Protein AF-A0A8T4X0L9-F1 (afdb_monomer)

Mean predicted aligned error: 8.37 Å

Nearest PDB structures (foldseek):
  6ue5-assembly1_A  TM=4.203E-01  e=3.176E-01  Homo sapiens
  5wd6-assembly1_A  TM=4.683E-01  e=8.608E-01  Bos taurus
  6ud7-assembly1_A  TM=3.599E-01  e=5.384E-01  Homo sapiens
  8g8v-assembly1_A  TM=2.661E-01  e=2.623E+00  Burkholderia pseudomallei
  6shc-assembly1_A-2  TM=2.878E-01  e=1.547E+00  Homo sapiens

Solvent-accessible surface area (backbone atoms only — not comparable to full-atom values): 8725 Å² total; per-residue (Å²): 89,81,44,84,88,50,53,50,68,57,51,48,53,54,50,54,52,48,48,60,67,75,42,66,50,97,73,14,45,81,77,42,81,36,76,91,76,24,35,41,27,27,40,39,65,44,77,40,68,39,74,44,68,76,45,102,90,48,70,68,41,81,48,77,47,48,35,37,29,37,37,39,36,45,44,45,82,31,31,42,45,80,47,78,45,76,37,25,46,66,93,46,102,52,92,43,61,58,89,80,53,93,64,53,97,66,82,58,87,99,55,60,66,74,55,49,42,48,54,43,52,48,49,49,53,45,45,52,55,48,55,52,48,54,52,50,54,52,48,50,66,67,66,68,73,84,85,85,128

Secondary structure (DSSP, 8-state):
-B-TTS-HHHHHHHHHHHHHHH--STT-EEEEEETTTTEEEEEEEEEEEEEEESSTTS-EEEEEEEEEEEEEEEEETTEEEEEEEEEEETTSSS--BGGG-SS-S---TTS-HHHHHHHHHHHHHHHHHHHHHHHHHHHHHHH------

Sequence (149 aa):
MKVDSISKNEIFDKTLIWCSKSFTDSKSAINVKERDGGIIGGKAYYQSLYKVPKKKDSTMGVIFNNYYFDWLIEIKEGKLRFSATNILLKELNSDYIVSTKAKAPFEVWLQPKSKTELDWKLSKEYFIKNLDRLMASLNDDLVLKKTDW

Structure (mmCIF, N/CA/C/O backbone):
data_AF-A0A8T4X0L9-F1
#
_entry.id   AF-A0A8T4X0L9-F1
#
loop_
_atom_site.group_PDB
_atom_site.id
_atom_site.t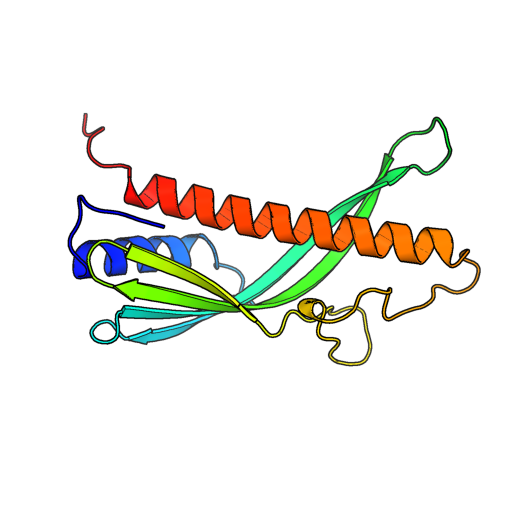ype_symbol
_atom_site.label_atom_id
_atom_site.label_alt_id
_atom_site.label_comp_id
_atom_site.label_asym_id
_atom_site.label_entity_id
_atom_site.label_seq_id
_atom_site.pdbx_PDB_ins_code
_atom_site.Cartn_x
_atom_site.Cartn_y
_atom_site.Cartn_z
_atom_site.occupancy
_atom_site.B_iso_or_equiv
_atom_site.auth_seq_id
_atom_site.auth_comp_id
_atom_site.auth_asym_id
_atom_site.auth_atom_id
_atom_site.pdbx_PDB_model_num
ATOM 1 N N . MET A 1 1 ? -3.111 -8.558 12.283 1.00 81.38 1 MET A N 1
ATOM 2 C CA . MET A 1 1 ? -2.406 -8.052 13.475 1.00 81.38 1 MET A CA 1
ATOM 3 C C . MET A 1 1 ? -3.320 -8.182 14.682 1.00 81.38 1 MET A C 1
ATOM 5 O O . MET A 1 1 ? -4.496 -7.859 14.545 1.00 81.38 1 MET A O 1
ATOM 9 N N . LYS A 1 2 ? -2.824 -8.716 15.804 1.00 80.38 2 LYS A N 1
ATOM 10 C CA . LYS A 1 2 ? -3.559 -8.753 17.079 1.00 80.38 2 LYS A CA 1
ATOM 11 C C . LYS A 1 2 ? -3.173 -7.537 17.915 1.00 80.38 2 LYS A C 1
ATOM 13 O O . LYS A 1 2 ? -2.008 -7.159 17.908 1.00 80.38 2 LYS A O 1
ATOM 18 N N . VAL A 1 3 ? -4.146 -6.943 18.589 1.00 78.25 3 VAL A N 1
ATOM 19 C CA . VAL A 1 3 ? -4.014 -5.726 19.394 1.00 78.25 3 VAL A CA 1
ATOM 20 C C . VAL A 1 3 ? -4.892 -5.891 20.640 1.00 78.25 3 VAL A C 1
ATOM 22 O O . VAL A 1 3 ? -5.885 -5.199 20.833 1.00 78.25 3 VAL A O 1
ATOM 25 N N . ASP A 1 4 ? -4.558 -6.893 21.454 1.00 67.75 4 ASP A N 1
ATOM 26 C CA . ASP A 1 4 ? -5.436 -7.453 22.496 1.00 67.75 4 ASP A CA 1
ATOM 27 C C . ASP A 1 4 ? -5.652 -6.522 23.717 1.00 67.75 4 ASP A C 1
ATOM 29 O O . ASP A 1 4 ? -6.376 -6.873 24.645 1.00 67.75 4 ASP A O 1
ATOM 33 N N . SER A 1 5 ? -5.040 -5.332 23.740 1.00 76.50 5 SER A N 1
ATOM 34 C CA . SER A 1 5 ? -5.023 -4.409 24.889 1.00 76.50 5 SER A CA 1
ATOM 35 C C . SER A 1 5 ? -5.884 -3.148 24.729 1.00 76.50 5 SER A C 1
ATOM 37 O O . SER A 1 5 ? -5.910 -2.306 25.635 1.00 76.50 5 SER A O 1
ATOM 39 N N . ILE A 1 6 ? -6.569 -2.980 23.593 1.00 85.19 6 ILE A N 1
ATOM 40 C CA . ILE A 1 6 ? -7.361 -1.783 23.284 1.00 85.19 6 ILE A CA 1
ATOM 41 C C . ILE A 1 6 ? -8.710 -2.134 22.655 1.00 85.19 6 ILE A C 1
ATOM 43 O O . ILE A 1 6 ? -8.833 -3.103 21.910 1.00 85.19 6 ILE A O 1
ATOM 47 N N . SER A 1 7 ? -9.732 -1.331 22.968 1.00 88.62 7 SER A N 1
ATOM 48 C CA . SER A 1 7 ? -11.086 -1.535 22.435 1.00 88.62 7 SER A CA 1
ATOM 49 C C . SER A 1 7 ? -11.137 -1.294 20.926 1.00 88.62 7 SER A C 1
ATOM 51 O O . SER A 1 7 ? -10.364 -0.493 20.394 1.00 88.62 7 SER A O 1
ATOM 53 N N . LYS A 1 8 ? -12.103 -1.911 20.232 1.00 88.81 8 LYS A N 1
ATOM 54 C CA . LYS A 1 8 ? -12.351 -1.670 18.797 1.00 88.81 8 LYS A CA 1
ATOM 55 C C . LYS A 1 8 ? -12.403 -0.178 18.432 1.00 88.81 8 LYS A C 1
ATOM 57 O O . LYS A 1 8 ? -11.806 0.226 17.436 1.00 88.81 8 LYS A O 1
ATOM 62 N N . ASN A 1 9 ? -13.089 0.636 19.236 1.00 90.12 9 ASN A N 1
ATOM 63 C CA . ASN A 1 9 ? -13.224 2.075 18.987 1.00 90.12 9 ASN A CA 1
ATOM 64 C C . ASN A 1 9 ? -11.890 2.811 19.153 1.00 90.12 9 ASN A C 1
ATOM 66 O O . ASN A 1 9 ? -11.557 3.664 18.335 1.00 90.12 9 ASN A O 1
ATOM 7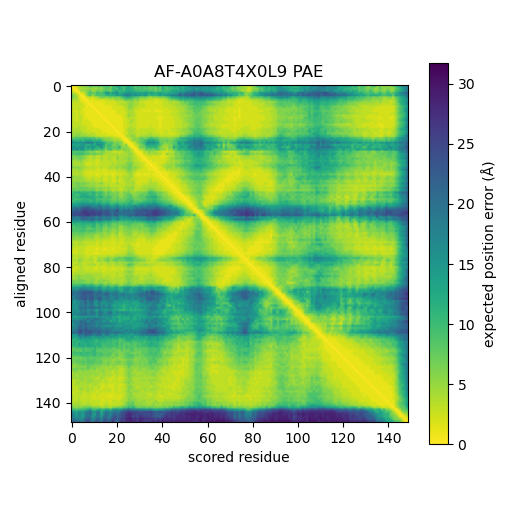0 N N . GLU A 1 10 ? -11.091 2.433 20.154 1.00 90.38 10 GLU A N 1
ATOM 71 C CA . GLU A 1 10 ? -9.753 3.003 20.344 1.00 90.38 10 GLU A CA 1
ATOM 72 C C . GLU A 1 10 ? -8.822 2.637 19.172 1.00 90.38 10 GLU A C 1
ATOM 74 O O . GLU A 1 10 ? -8.099 3.501 18.671 1.00 90.38 10 GLU A O 1
ATOM 79 N N . ILE A 1 11 ? -8.875 1.388 18.680 1.00 90.50 11 ILE A N 1
ATOM 80 C CA . ILE A 1 11 ? -8.134 0.965 17.477 1.00 90.50 11 ILE A CA 1
ATOM 81 C C . ILE A 1 11 ? -8.561 1.812 16.281 1.00 90.50 11 ILE A C 1
ATOM 83 O O . ILE A 1 11 ? -7.706 2.292 15.539 1.00 90.50 11 ILE A O 1
ATOM 87 N N . PHE A 1 12 ? -9.868 1.997 16.090 1.00 93.38 12 PHE A N 1
ATOM 88 C CA . PHE A 1 12 ? -10.408 2.766 14.973 1.00 93.38 12 PHE A CA 1
ATOM 89 C C . PHE A 1 12 ? -9.885 4.200 14.967 1.00 93.38 12 PHE A C 1
ATOM 91 O O . PHE A 1 12 ? -9.366 4.656 13.949 1.00 93.38 12 PHE A O 1
ATOM 98 N N . ASP A 1 13 ? -9.950 4.887 16.103 1.00 91.62 13 ASP A N 1
ATOM 99 C CA . ASP A 1 13 ? -9.555 6.292 16.196 1.00 91.62 13 ASP A CA 1
ATOM 100 C C . ASP A 1 13 ? -8.052 6.476 15.982 1.00 91.62 13 ASP A C 1
ATOM 102 O O . ASP A 1 13 ? -7.637 7.324 15.187 1.00 91.62 13 ASP A O 1
ATOM 106 N N . LYS A 1 14 ? -7.228 5.624 16.602 1.00 91.69 14 LYS A N 1
ATOM 107 C CA . LYS A 1 14 ? -5.773 5.626 16.391 1.00 91.69 14 LYS A CA 1
ATOM 108 C C . LYS A 1 14 ? -5.408 5.325 14.940 1.00 91.69 14 LYS A C 1
ATOM 110 O O . LYS A 1 14 ? -4.593 6.030 14.349 1.00 91.69 14 LYS A O 1
ATOM 115 N N . THR A 1 15 ? -6.062 4.332 14.340 1.00 92.00 15 THR A N 1
ATOM 116 C CA . THR A 1 15 ? -5.849 3.962 12.935 1.00 92.00 15 THR A CA 1
ATOM 117 C C . THR A 1 15 ? -6.243 5.101 11.999 1.00 92.00 15 THR A C 1
ATOM 119 O O . THR A 1 15 ? -5.533 5.380 11.038 1.00 92.00 15 THR A O 1
ATOM 122 N N . LEU A 1 16 ? -7.353 5.791 12.269 1.00 91.81 16 LEU A N 1
ATOM 123 C CA . LEU A 1 16 ? -7.815 6.913 11.456 1.00 91.81 16 LEU A CA 1
ATOM 124 C C . LEU A 1 16 ? -6.848 8.102 11.512 1.00 91.81 16 LEU A C 1
ATOM 126 O O . LEU A 1 16 ? -6.569 8.727 10.482 1.00 91.81 16 LEU A O 1
ATOM 130 N N . ILE A 1 17 ? -6.319 8.399 12.701 1.00 90.81 17 ILE A N 1
ATOM 131 C CA . ILE A 1 17 ? -5.284 9.419 12.889 1.00 90.81 17 ILE A CA 1
ATOM 132 C C . ILE A 1 17 ? -4.027 9.027 12.112 1.00 90.81 17 ILE A C 1
ATOM 134 O O . ILE A 1 17 ? -3.517 9.840 11.342 1.00 90.81 17 ILE A O 1
ATOM 138 N N . TRP A 1 18 ? -3.564 7.783 12.261 1.00 92.12 18 TRP A N 1
ATOM 139 C CA . TRP A 1 18 ? -2.416 7.261 11.520 1.00 92.12 18 TRP A CA 1
ATOM 140 C C . TRP A 1 18 ? -2.625 7.379 10.005 1.00 92.12 18 TRP A C 1
ATOM 142 O O . TRP A 1 18 ? -1.796 7.971 9.324 1.00 92.12 18 TRP A O 1
ATOM 152 N N . CYS A 1 19 ? -3.780 6.956 9.478 1.00 90.69 19 CYS A N 1
ATOM 153 C CA . CYS A 1 19 ? -4.092 7.068 8.050 1.00 90.69 19 CYS A CA 1
ATOM 154 C C . CYS A 1 19 ? -3.997 8.517 7.559 1.00 90.69 19 CYS A C 1
ATOM 156 O O . CYS A 1 19 ? -3.460 8.774 6.487 1.00 90.69 19 CYS A O 1
ATOM 158 N N . SER A 1 20 ? -4.491 9.468 8.355 1.00 87.62 20 SER A N 1
ATOM 159 C CA . SER A 1 20 ? -4.462 10.891 8.000 1.00 87.62 20 SER A CA 1
ATOM 160 C C . SER A 1 20 ? -3.035 11.455 7.965 1.00 87.62 20 SER A C 1
ATOM 162 O O . SER A 1 20 ? -2.774 12.406 7.235 1.00 87.62 20 SER A O 1
ATOM 164 N N . LYS A 1 21 ? -2.104 10.864 8.728 1.00 88.19 21 LYS A N 1
ATOM 165 C CA . LYS A 1 21 ? -0.675 11.217 8.730 1.00 88.19 21 LYS A CA 1
ATOM 166 C C . LYS A 1 21 ? 0.112 10.505 7.628 1.00 88.19 21 LYS A C 1
ATOM 168 O O . LYS A 1 21 ? 1.041 11.083 7.075 1.00 88.19 21 LYS A O 1
ATOM 173 N N . SER A 1 22 ? -0.227 9.253 7.334 1.00 86.38 22 SER A N 1
ATOM 174 C CA . SER A 1 22 ? 0.500 8.414 6.375 1.00 86.38 22 SER A CA 1
ATOM 175 C C . SER A 1 22 ? 0.097 8.672 4.925 1.00 86.38 22 SER A C 1
ATOM 177 O O . SER A 1 22 ? 0.914 8.487 4.027 1.00 86.38 22 SER A O 1
ATOM 179 N N . PHE A 1 23 ? -1.142 9.106 4.684 1.00 85.06 23 PHE A N 1
ATOM 180 C CA . PHE A 1 23 ? -1.697 9.339 3.350 1.00 85.06 23 PHE A CA 1
ATOM 181 C C . PHE A 1 23 ? -2.050 10.821 3.165 1.00 85.06 23 PHE A C 1
ATOM 183 O O . PHE A 1 23 ? -3.219 11.189 3.107 1.00 85.06 23 PHE A O 1
ATOM 190 N N . THR A 1 24 ? -1.026 11.677 3.118 1.00 77.50 24 THR A N 1
ATOM 191 C CA . THR A 1 24 ? -1.161 13.148 3.059 1.00 77.50 24 THR A CA 1
ATOM 192 C C . THR A 1 24 ? -1.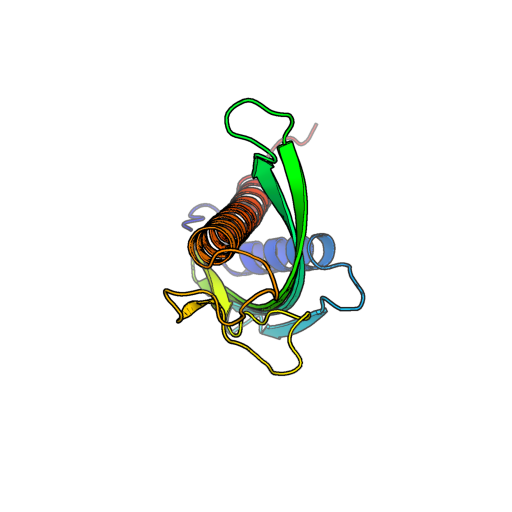164 13.727 1.646 1.00 77.50 24 THR A C 1
ATOM 194 O O . THR A 1 24 ? -1.588 14.866 1.450 1.00 77.50 24 THR A O 1
ATOM 197 N N . ASP A 1 25 ? -0.680 12.973 0.659 1.00 74.75 25 ASP A N 1
ATOM 198 C CA . ASP A 1 25 ? -0.610 13.436 -0.726 1.00 74.75 25 ASP A CA 1
ATOM 199 C C . ASP A 1 25 ? -2.004 13.716 -1.293 1.00 74.75 25 ASP A C 1
ATOM 201 O O . ASP A 1 25 ? -2.928 12.942 -1.087 1.00 74.75 25 ASP A O 1
ATOM 205 N N . SER A 1 26 ? -2.150 14.736 -2.144 1.00 61.34 26 SER A N 1
ATOM 206 C CA . SER A 1 26 ? -3.422 15.038 -2.835 1.00 61.34 26 SER A CA 1
ATOM 207 C C . SER A 1 26 ? -3.970 13.885 -3.695 1.00 61.34 26 SER A C 1
ATOM 209 O O . SER A 1 26 ? -5.130 13.898 -4.099 1.00 61.34 26 SER A O 1
ATOM 211 N N . LYS A 1 27 ? -3.127 12.887 -3.984 1.00 68.06 27 LYS A N 1
ATOM 212 C CA . LYS A 1 27 ? -3.446 11.651 -4.716 1.00 68.06 27 LYS A CA 1
ATOM 213 C C . LYS A 1 27 ? -3.818 10.480 -3.803 1.00 68.06 27 LYS A C 1
ATOM 215 O O . LYS A 1 27 ? -4.307 9.465 -4.297 1.00 68.06 27 LYS A O 1
ATOM 220 N N . SER A 1 28 ? -3.556 10.610 -2.508 1.00 74.88 28 SER A N 1
ATOM 221 C CA . SER A 1 28 ? -3.807 9.611 -1.481 1.00 74.88 28 SER A CA 1
ATOM 222 C C . SER A 1 28 ? -4.900 10.152 -0.569 1.00 74.88 28 SER A C 1
ATOM 224 O O . SER A 1 28 ? -4.693 11.106 0.167 1.00 74.88 28 SER A O 1
ATOM 226 N N . ALA A 1 29 ? -6.094 9.578 -0.641 1.00 75.44 29 ALA A N 1
ATOM 227 C CA . ALA A 1 29 ? -7.235 10.071 0.117 1.00 75.44 29 ALA A CA 1
ATOM 228 C C . ALA A 1 29 ? -7.914 8.922 0.852 1.00 75.44 29 ALA A C 1
ATOM 230 O O . ALA A 1 29 ? -8.008 7.803 0.339 1.00 75.44 29 ALA A O 1
ATOM 231 N N . ILE A 1 30 ? -8.387 9.214 2.064 1.00 85.69 30 ILE A N 1
ATOM 232 C CA . ILE A 1 30 ? -9.298 8.324 2.778 1.00 85.69 30 ILE A CA 1
ATOM 233 C C . ILE A 1 30 ? -10.686 8.538 2.178 1.00 85.69 30 ILE A C 1
ATOM 235 O O . ILE A 1 30 ? -11.270 9.610 2.337 1.00 85.69 30 ILE A O 1
ATOM 239 N N . ASN A 1 31 ? -11.209 7.516 1.511 1.00 85.81 31 ASN A N 1
ATOM 240 C CA . ASN A 1 31 ? -12.479 7.585 0.789 1.00 85.81 31 ASN A CA 1
ATOM 241 C C . ASN A 1 31 ? -13.620 6.914 1.559 1.00 85.81 31 ASN A C 1
ATOM 243 O O . ASN A 1 31 ? -14.779 7.254 1.352 1.00 85.81 31 ASN A O 1
ATOM 247 N N . VAL A 1 32 ? -13.300 5.960 2.437 1.00 87.81 32 VAL A N 1
ATOM 248 C CA . VAL A 1 32 ? -14.274 5.182 3.206 1.00 87.81 32 VAL A CA 1
ATOM 249 C C . VAL A 1 32 ? -13.917 5.263 4.684 1.00 87.81 32 VAL A C 1
ATOM 251 O O . VAL A 1 32 ? -12.778 5.001 5.070 1.00 87.81 32 VAL A O 1
ATOM 254 N N . LYS A 1 33 ? -14.898 5.633 5.510 1.00 91.50 33 LYS A N 1
ATOM 255 C CA . LYS A 1 33 ? -14.802 5.655 6.973 1.00 91.50 33 LYS A CA 1
ATOM 256 C C . LYS A 1 33 ? -16.130 5.164 7.543 1.00 91.50 33 LYS A C 1
ATOM 258 O O . LYS A 1 33 ? -17.116 5.891 7.501 1.00 91.50 33 LYS A O 1
ATOM 263 N N . GLU A 1 34 ? -16.153 3.949 8.073 1.00 92.69 34 GLU A N 1
ATOM 264 C CA . GLU A 1 34 ? -17.340 3.345 8.677 1.00 92.69 34 GLU A CA 1
ATOM 265 C C . GLU A 1 34 ? -16.978 2.807 10.063 1.00 92.69 34 GLU A C 1
ATOM 267 O O . GLU A 1 34 ? -16.379 1.738 10.205 1.00 92.69 34 GLU A O 1
ATOM 272 N N . ARG A 1 35 ? -17.308 3.575 11.106 1.00 90.38 35 ARG A N 1
ATOM 273 C CA . ARG A 1 35 ? -16.904 3.259 12.484 1.00 90.38 35 ARG A CA 1
ATOM 274 C C . ARG A 1 35 ? -17.571 1.984 13.005 1.00 90.38 35 ARG A C 1
ATOM 276 O O . ARG A 1 35 ? -16.884 1.128 13.562 1.00 90.38 35 ARG A O 1
ATOM 283 N N . ASP A 1 36 ? -18.867 1.813 12.756 1.00 88.62 36 ASP A N 1
ATOM 284 C CA . ASP A 1 36 ? -19.623 0.646 13.229 1.00 88.62 36 ASP A CA 1
ATOM 285 C C . ASP A 1 36 ? -19.165 -0.643 12.536 1.00 88.62 36 ASP A C 1
ATOM 287 O O . ASP A 1 36 ? -18.916 -1.654 13.200 1.00 88.62 36 ASP A O 1
ATOM 291 N N . GLY A 1 37 ? -18.924 -0.590 11.223 1.00 88.75 37 GLY A N 1
ATOM 292 C CA . GLY A 1 37 ? -18.307 -1.676 10.456 1.00 88.75 37 GLY A CA 1
ATOM 293 C C . GLY A 1 37 ? -16.831 -1.918 10.800 1.00 88.75 37 GLY A C 1
ATOM 294 O O . GLY A 1 37 ? -16.321 -3.020 10.599 1.00 88.75 37 GLY A O 1
ATOM 295 N N . GLY A 1 38 ? -16.147 -0.929 11.386 1.00 92.25 38 GLY A N 1
ATOM 296 C CA . GLY A 1 38 ? -14.711 -0.978 11.662 1.00 92.25 38 GLY A CA 1
ATOM 297 C C . GLY A 1 38 ? -13.872 -0.889 10.388 1.00 92.25 38 GLY A C 1
ATOM 298 O O . GLY A 1 38 ? -12.855 -1.566 10.281 1.00 92.25 38 GLY A O 1
ATOM 299 N N . ILE A 1 39 ? -14.311 -0.106 9.404 1.00 94.62 39 ILE A N 1
ATOM 300 C CA . ILE A 1 39 ? -13.697 -0.044 8.077 1.00 94.62 39 ILE A CA 1
ATOM 301 C C . ILE A 1 39 ? -13.112 1.344 7.827 1.00 94.62 39 ILE A C 1
ATOM 303 O O . ILE A 1 39 ? -13.788 2.364 7.978 1.00 94.62 39 ILE A O 1
ATOM 307 N N . ILE A 1 40 ? -11.852 1.380 7.399 1.00 94.25 40 ILE A N 1
ATOM 308 C CA . ILE A 1 40 ? -11.183 2.582 6.898 1.00 94.25 40 ILE A CA 1
ATOM 309 C C . ILE A 1 40 ? -10.538 2.211 5.570 1.00 94.25 40 ILE A C 1
ATOM 311 O O . ILE A 1 40 ? -9.793 1.241 5.499 1.00 94.25 40 ILE A O 1
ATOM 315 N N . GLY A 1 41 ? -10.818 2.955 4.510 1.00 93.19 41 GLY A N 1
ATOM 316 C CA . GLY A 1 41 ? -10.295 2.638 3.187 1.00 93.19 41 GLY A CA 1
ATOM 317 C C . GLY A 1 41 ? -10.033 3.875 2.354 1.00 93.19 41 GLY A C 1
ATOM 318 O O . GLY A 1 41 ? -10.577 4.953 2.606 1.00 93.19 41 GLY A O 1
ATOM 319 N N . GLY A 1 42 ? -9.200 3.720 1.338 1.00 91.69 42 GLY A N 1
ATOM 320 C CA . GLY A 1 42 ? -8.768 4.839 0.525 1.00 91.69 42 GLY A CA 1
ATOM 321 C C . GLY A 1 42 ? -7.941 4.430 -0.675 1.00 91.69 42 GLY A C 1
ATOM 322 O O . GLY A 1 42 ? -7.798 3.251 -0.995 1.00 91.69 42 GLY A O 1
ATOM 323 N N . LYS A 1 43 ? -7.393 5.446 -1.333 1.00 90.62 43 LYS A N 1
ATOM 324 C CA . LYS A 1 43 ? -6.418 5.293 -2.411 1.00 90.62 43 LYS A CA 1
ATOM 325 C C . LYS A 1 43 ? -5.056 5.751 -1.926 1.00 90.62 43 LYS A C 1
ATOM 327 O O . LYS A 1 43 ? -4.968 6.624 -1.062 1.00 90.62 43 LYS A O 1
ATOM 332 N N . ALA A 1 44 ? -4.003 5.168 -2.473 1.00 88.94 44 ALA A N 1
ATOM 333 C CA . ALA A 1 44 ? -2.638 5.561 -2.182 1.00 88.94 44 ALA A CA 1
ATOM 334 C C . ALA A 1 44 ? -1.808 5.640 -3.458 1.00 88.94 44 ALA A C 1
ATOM 336 O O . ALA A 1 44 ? -1.934 4.818 -4.368 1.00 88.94 44 ALA A O 1
ATOM 337 N N . TYR A 1 45 ? -0.931 6.635 -3.478 1.00 88.12 45 TYR A N 1
ATOM 338 C CA . TYR A 1 45 ? 0.157 6.763 -4.427 1.00 88.12 45 TYR A CA 1
ATOM 339 C C . TYR A 1 45 ? 1.473 6.398 -3.744 1.00 88.12 45 TYR A C 1
ATOM 341 O O . TYR A 1 45 ? 1.753 6.859 -2.640 1.00 88.12 45 TYR A O 1
ATOM 349 N N . TYR A 1 46 ? 2.298 5.588 -4.403 1.00 86.25 46 TYR A N 1
ATOM 350 C CA . TYR A 1 46 ? 3.625 5.254 -3.901 1.00 86.25 46 TYR A CA 1
ATOM 351 C C . TYR A 1 46 ? 4.658 5.244 -5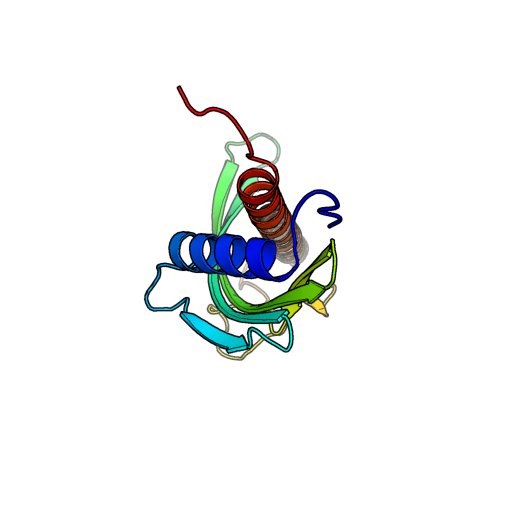.020 1.00 86.25 46 TYR A C 1
ATOM 353 O O . TYR A 1 46 ? 4.572 4.460 -5.965 1.00 86.25 46 TYR A O 1
ATOM 361 N N . GLN A 1 47 ? 5.676 6.090 -4.881 1.00 85.81 47 GLN A N 1
ATOM 362 C CA . GLN A 1 47 ? 6.861 6.035 -5.720 1.00 85.81 47 GLN A CA 1
ATOM 363 C C . GLN A 1 47 ? 7.870 5.064 -5.099 1.00 85.81 47 GLN A C 1
ATOM 365 O O . GLN A 1 47 ? 8.553 5.374 -4.124 1.00 85.81 47 GLN A O 1
ATOM 370 N N . SER A 1 48 ? 7.958 3.866 -5.667 1.00 82.88 48 SER A N 1
ATOM 371 C CA . SER A 1 48 ? 8.931 2.863 -5.260 1.00 82.88 48 SER A CA 1
ATOM 372 C C . SER A 1 48 ? 10.289 3.174 -5.851 1.00 82.88 48 SER A C 1
ATOM 374 O O . SER A 1 48 ? 10.420 3.307 -7.065 1.00 82.88 48 SER A O 1
ATOM 376 N N . LEU A 1 49 ? 11.302 3.232 -4.992 1.00 84.69 49 LEU A N 1
ATOM 377 C CA . LEU A 1 49 ? 12.700 3.265 -5.394 1.00 84.69 49 LEU A CA 1
ATOM 378 C C . LEU A 1 49 ? 13.311 1.878 -5.205 1.00 84.69 49 LEU A C 1
ATOM 380 O O . LEU A 1 49 ? 13.195 1.287 -4.132 1.00 84.69 49 LEU A O 1
ATOM 384 N N . TYR A 1 50 ? 13.993 1.370 -6.222 1.00 80.81 50 TYR A N 1
ATOM 385 C CA . TYR A 1 50 ? 14.769 0.138 -6.127 1.00 80.81 50 TYR A CA 1
ATOM 386 C C . TYR A 1 50 ? 16.133 0.330 -6.777 1.00 80.81 50 TYR A C 1
ATOM 388 O O . TYR A 1 50 ? 16.360 1.244 -7.574 1.00 80.81 50 TYR A O 1
ATOM 396 N N . LYS A 1 51 ? 17.084 -0.508 -6.365 1.00 83.69 51 LYS A N 1
ATOM 397 C CA . LYS A 1 51 ? 18.469 -0.418 -6.813 1.00 83.69 51 LYS A CA 1
ATOM 398 C C . LYS A 1 51 ? 18.792 -1.564 -7.758 1.00 83.69 51 LYS A C 1
ATOM 400 O O . LYS A 1 51 ? 18.518 -2.715 -7.433 1.00 83.69 51 LYS A O 1
ATOM 405 N N . VAL A 1 52 ? 19.428 -1.244 -8.878 1.00 82.44 52 VAL A N 1
ATOM 406 C CA . VAL A 1 52 ? 19.888 -2.217 -9.874 1.00 82.44 52 VAL A CA 1
ATOM 407 C C . VAL A 1 52 ? 21.386 -2.072 -10.137 1.00 82.44 52 VAL A C 1
ATOM 409 O O . VAL A 1 52 ? 21.882 -0.949 -10.271 1.00 82.44 52 VAL A O 1
ATOM 412 N N . PRO A 1 53 ? 22.132 -3.183 -10.237 1.00 77.56 53 PRO A N 1
ATOM 413 C CA . PRO A 1 53 ? 23.546 -3.134 -10.585 1.00 77.56 53 PRO A CA 1
ATOM 414 C C . PRO A 1 53 ? 23.713 -2.684 -12.043 1.00 77.56 53 PRO A C 1
ATOM 416 O O . PRO A 1 53 ? 23.108 -3.253 -12.954 1.00 77.56 53 PRO A O 1
ATOM 419 N N . LYS A 1 54 ? 24.537 -1.655 -12.292 1.00 72.00 54 LYS A N 1
ATOM 420 C CA . LYS A 1 54 ? 24.811 -1.181 -13.665 1.00 72.00 54 LYS A CA 1
ATOM 421 C C . LYS A 1 54 ? 25.760 -2.117 -14.433 1.00 72.00 54 LYS A C 1
ATOM 423 O O . LYS A 1 54 ? 25.677 -2.184 -15.657 1.00 72.00 54 LYS A O 1
ATOM 428 N N . LYS A 1 55 ? 26.636 -2.841 -13.728 1.00 73.06 55 LYS A N 1
ATOM 429 C CA . LYS A 1 55 ? 27.538 -3.912 -14.189 1.00 73.06 55 LYS A CA 1
ATOM 430 C C . LYS A 1 55 ? 27.751 -4.913 -13.042 1.00 73.06 55 LYS A C 1
ATOM 432 O O . LYS A 1 55 ? 27.409 -4.609 -11.902 1.00 73.06 55 LYS A O 1
ATOM 437 N N . LYS A 1 56 ? 28.346 -6.074 -13.349 1.00 62.47 56 LYS A N 1
ATOM 438 C CA . LYS A 1 56 ? 28.574 -7.194 -12.411 1.00 62.47 56 LYS A CA 1
ATOM 439 C C . LYS A 1 56 ? 29.254 -6.771 -11.092 1.00 62.47 56 LYS A C 1
ATOM 441 O O . LYS A 1 56 ? 28.866 -7.292 -10.057 1.00 62.47 56 LYS A O 1
ATOM 446 N N . ASP A 1 57 ? 30.130 -5.758 -11.139 1.00 60.22 57 ASP A N 1
ATOM 447 C CA . ASP A 1 57 ? 30.888 -5.234 -9.986 1.00 60.22 57 ASP A CA 1
ATOM 448 C C . ASP A 1 57 ? 30.752 -3.702 -9.792 1.00 60.22 57 ASP A C 1
ATOM 450 O O . ASP A 1 57 ? 31.675 -3.047 -9.312 1.00 60.22 57 ASP A O 1
ATOM 454 N N . SER A 1 58 ? 29.648 -3.071 -10.223 1.00 61.41 58 SER A N 1
ATOM 455 C CA . SER A 1 58 ? 29.539 -1.596 -10.217 1.00 61.41 58 SER A CA 1
ATOM 456 C C . SER A 1 58 ? 28.615 -0.999 -9.158 1.00 61.41 58 SER A C 1
ATOM 458 O O . SER A 1 58 ? 27.751 -1.656 -8.584 1.00 61.41 58 SER A O 1
ATOM 460 N N . THR A 1 59 ? 28.716 0.329 -9.038 1.00 70.75 59 THR A N 1
ATOM 461 C CA . THR A 1 59 ? 27.748 1.207 -8.374 1.00 70.75 59 THR A CA 1
ATOM 462 C C . THR A 1 59 ? 26.300 0.883 -8.759 1.00 70.75 59 THR A C 1
ATOM 464 O O . THR A 1 59 ? 25.978 0.585 -9.917 1.00 70.75 59 THR A O 1
ATOM 467 N N . MET A 1 60 ? 25.423 0.947 -7.757 1.00 80.25 60 MET A N 1
ATOM 468 C CA . MET A 1 60 ? 23.987 0.727 -7.908 1.00 80.25 60 MET A CA 1
ATOM 469 C C . MET A 1 60 ? 23.331 1.936 -8.581 1.00 80.25 60 MET A C 1
ATOM 471 O O . MET A 1 60 ? 23.486 3.068 -8.126 1.00 80.25 60 MET A O 1
ATOM 475 N N . GLY A 1 61 ? 22.580 1.701 -9.655 1.00 79.25 61 GLY A N 1
ATOM 476 C CA . GLY A 1 61 ? 21.637 2.673 -10.200 1.00 79.25 61 GLY A CA 1
ATOM 477 C C . GLY A 1 61 ? 20.350 2.678 -9.383 1.00 79.25 61 GLY A C 1
ATOM 478 O O . GLY A 1 61 ? 19.903 1.621 -8.946 1.00 79.25 61 GLY A O 1
ATOM 479 N N . VAL A 1 62 ? 19.766 3.855 -9.173 1.00 82.94 62 VAL A N 1
ATOM 480 C CA . VAL A 1 62 ? 18.436 3.995 -8.568 1.00 82.94 62 VAL A CA 1
ATOM 481 C C . VAL A 1 62 ? 17.419 4.118 -9.696 1.00 82.94 62 VAL A C 1
ATOM 483 O O . VAL A 1 62 ? 17.602 4.945 -10.589 1.00 82.94 62 VAL A O 1
ATOM 486 N N . ILE A 1 63 ? 16.377 3.292 -9.656 1.00 82.25 63 ILE A N 1
ATOM 487 C CA . ILE A 1 63 ? 15.225 3.364 -10.557 1.00 82.25 63 ILE A CA 1
ATOM 488 C C . ILE A 1 63 ? 13.970 3.607 -9.720 1.00 82.25 63 ILE A C 1
ATOM 490 O O . ILE A 1 63 ? 13.876 3.140 -8.582 1.00 82.25 63 ILE A O 1
ATOM 494 N N . PHE A 1 64 ? 13.022 4.343 -10.297 1.00 82.25 64 PHE A N 1
ATOM 495 C CA . PHE A 1 64 ? 11.744 4.672 -9.686 1.00 82.25 64 PHE A CA 1
ATOM 496 C C . PHE A 1 64 ? 10.598 4.039 -10.473 1.00 82.25 64 PHE A C 1
ATOM 498 O O . PHE A 1 64 ? 10.654 3.978 -11.694 1.00 82.25 64 PHE A O 1
ATOM 505 N N . ASN A 1 65 ? 9.568 3.584 -9.764 1.00 82.94 65 ASN A N 1
ATOM 506 C CA . ASN A 1 65 ? 8.297 3.141 -10.323 1.00 82.94 65 ASN A CA 1
ATOM 507 C C . ASN A 1 65 ? 7.154 3.780 -9.542 1.00 82.94 65 ASN A C 1
ATOM 509 O O . ASN A 1 65 ? 7.209 3.886 -8.319 1.00 82.94 65 ASN A O 1
ATOM 513 N N . ASN A 1 66 ? 6.100 4.179 -10.242 1.00 85.00 66 ASN A N 1
ATOM 514 C CA . ASN A 1 66 ? 4.983 4.903 -9.650 1.00 85.00 66 ASN A CA 1
ATOM 515 C C . ASN A 1 66 ? 3.747 3.998 -9.569 1.00 85.00 66 ASN A C 1
ATOM 517 O O . ASN A 1 66 ? 3.193 3.614 -10.601 1.00 85.00 66 ASN A O 1
ATOM 521 N N . TYR A 1 67 ? 3.311 3.683 -8.351 1.00 84.62 67 TYR A N 1
ATOM 522 C CA . TYR A 1 67 ? 2.168 2.818 -8.072 1.00 84.62 67 TYR A CA 1
ATOM 523 C C . TYR A 1 67 ? 0.949 3.609 -7.604 1.00 84.62 67 TYR A C 1
ATOM 525 O O . TYR A 1 67 ? 1.080 4.535 -6.803 1.00 84.62 67 TYR A O 1
ATOM 533 N N . TYR A 1 68 ? -0.232 3.187 -8.049 1.00 86.75 68 TYR A N 1
ATOM 534 C CA . TYR A 1 68 ? -1.513 3.526 -7.428 1.00 86.75 68 TYR A CA 1
ATOM 535 C C . TYR A 1 68 ? -2.148 2.253 -6.901 1.00 86.75 68 TYR A C 1
ATOM 537 O O . TYR A 1 68 ? -2.080 1.228 -7.568 1.00 86.75 68 TYR A O 1
ATOM 545 N N . PHE A 1 69 ? -2.750 2.293 -5.723 1.00 87.44 69 PHE A N 1
ATOM 546 C CA . PHE A 1 69 ? -3.485 1.149 -5.199 1.00 87.44 69 PHE A CA 1
ATOM 547 C C . PHE A 1 69 ? -4.623 1.594 -4.29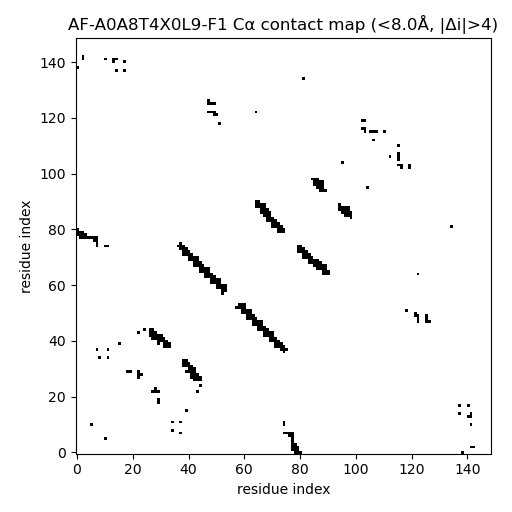6 1.00 87.44 69 PHE A C 1
ATOM 549 O O . PHE A 1 69 ? -4.563 2.657 -3.673 1.00 87.44 69 PHE A O 1
ATOM 556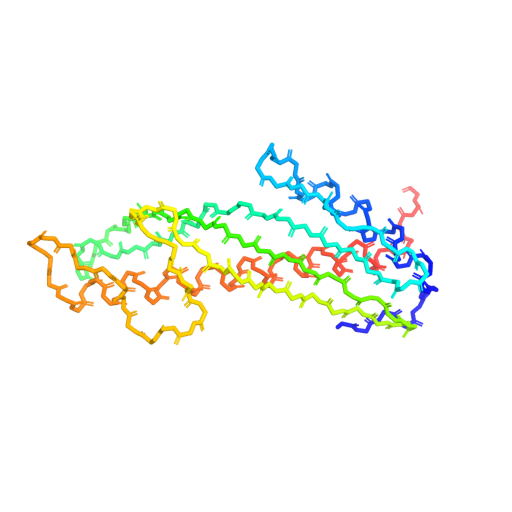 N N . ASP A 1 70 ? -5.645 0.752 -4.218 1.00 89.25 70 ASP A N 1
ATOM 557 C CA . ASP A 1 70 ? -6.685 0.872 -3.211 1.00 89.25 70 ASP A CA 1
ATOM 558 C C . ASP A 1 70 ? -6.209 0.143 -1.951 1.00 89.25 70 ASP A C 1
ATOM 560 O O . ASP A 1 70 ? -5.579 -0.915 -2.027 1.00 89.25 70 ASP A O 1
ATOM 564 N N . TRP A 1 71 ? -6.493 0.701 -0.781 1.00 91.44 71 TRP A N 1
ATOM 565 C CA . TRP A 1 71 ? -6.192 0.070 0.496 1.00 91.44 71 TRP A CA 1
ATOM 566 C C . TRP A 1 71 ? -7.422 0.042 1.393 1.00 91.44 71 TRP A C 1
ATOM 568 O O . TRP A 1 71 ? -8.286 0.919 1.338 1.00 91.44 71 TRP A O 1
ATOM 578 N N . LEU A 1 72 ? -7.491 -0.989 2.228 1.00 92.75 72 LEU A N 1
ATOM 579 C CA . LEU A 1 72 ? -8.585 -1.215 3.157 1.00 92.75 72 LEU A CA 1
ATOM 580 C C . LEU A 1 72 ? -8.041 -1.775 4.466 1.00 92.75 72 LEU A C 1
ATOM 582 O O . LEU A 1 72 ? -7.313 -2.771 4.479 1.00 92.75 72 LEU A O 1
ATOM 586 N N . ILE A 1 73 ? -8.438 -1.140 5.559 1.00 92.94 73 ILE A N 1
ATOM 587 C CA . ILE A 1 73 ? -8.193 -1.567 6.922 1.00 92.94 73 ILE A CA 1
ATOM 588 C C . ILE A 1 73 ? -9.518 -1.996 7.541 1.00 92.94 73 ILE A C 1
ATOM 590 O O . ILE A 1 73 ? -10.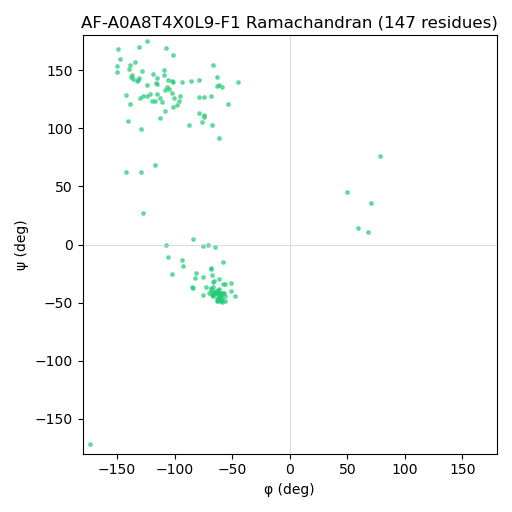461 -1.214 7.628 1.00 92.94 73 ILE A O 1
ATO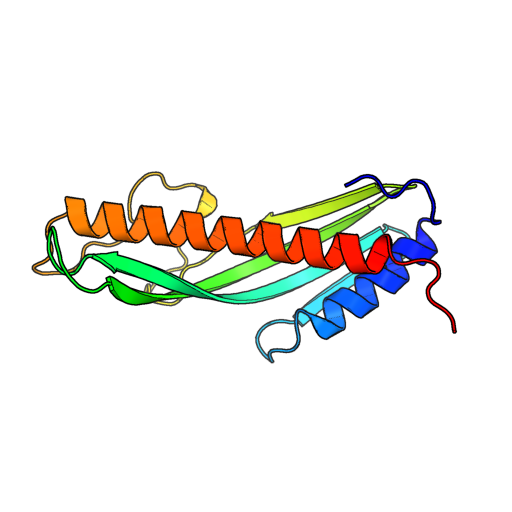M 594 N N . GLU A 1 74 ? -9.564 -3.242 7.997 1.00 93.12 74 GLU A N 1
ATOM 595 C CA . GLU A 1 74 ? -10.704 -3.830 8.689 1.00 93.12 74 GLU A CA 1
ATOM 596 C C . GLU A 1 74 ? -10.340 -4.108 10.142 1.00 93.12 74 GLU A C 1
ATOM 598 O O . GLU A 1 74 ? -9.365 -4.807 10.440 1.00 93.12 74 GLU A O 1
ATOM 603 N N . ILE A 1 75 ? -11.159 -3.588 11.045 1.00 92.88 75 ILE A N 1
ATOM 604 C CA . ILE A 1 75 ? -10.959 -3.611 12.485 1.00 92.88 75 ILE A CA 1
ATOM 605 C C . ILE A 1 75 ? -12.091 -4.412 13.113 1.00 92.88 75 ILE A C 1
ATOM 607 O O . ILE A 1 75 ? -13.277 -4.119 12.960 1.00 92.88 75 ILE A O 1
ATOM 611 N N . LYS A 1 76 ? -11.705 -5.439 13.858 1.00 89.69 76 LYS A N 1
ATOM 612 C CA . LYS A 1 76 ? -12.587 -6.237 14.707 1.00 89.69 76 LYS A CA 1
ATOM 613 C C . LYS A 1 76 ? -12.037 -6.200 16.131 1.00 89.69 76 LYS A C 1
ATOM 615 O O . LYS A 1 76 ? -10.963 -5.655 16.369 1.00 89.69 76 LYS A O 1
ATOM 620 N N . GLU A 1 77 ? -12.766 -6.789 17.071 1.00 87.06 77 GLU A N 1
ATOM 621 C CA . GLU A 1 77 ? -12.335 -6.820 18.470 1.00 87.06 77 GLU A CA 1
ATOM 622 C C . GLU A 1 77 ? -10.912 -7.386 18.600 1.00 87.06 77 GLU A C 1
ATOM 624 O O . GLU A 1 77 ? -10.637 -8.491 18.116 1.00 87.06 77 GLU A O 1
ATOM 629 N N . GLY A 1 78 ? -10.007 -6.583 19.169 1.00 82.25 78 GLY A N 1
ATOM 630 C CA . GLY A 1 78 ? -8.596 -6.920 19.368 1.00 82.25 78 GLY A CA 1
ATOM 631 C C . GLY A 1 78 ? -7.799 -7.245 18.099 1.00 82.25 78 GLY A C 1
ATOM 632 O O . GLY A 1 78 ? -6.721 -7.827 18.192 1.00 82.25 78 GLY A O 1
ATOM 633 N N . LYS A 1 79 ? -8.290 -6.946 16.887 1.00 87.19 79 LYS A N 1
ATOM 634 C CA . LYS A 1 79 ? -7.570 -7.305 15.654 1.00 87.19 79 LYS A CA 1
ATOM 635 C C . LYS A 1 79 ? -7.810 -6.360 14.491 1.00 87.19 79 LYS A C 1
ATOM 637 O O . LYS A 1 79 ? -8.907 -5.857 14.275 1.00 87.19 79 LYS A O 1
ATOM 642 N N . LEU A 1 80 ? -6.775 -6.229 13.673 1.00 90.56 80 LEU A N 1
ATOM 643 C CA . LEU A 1 80 ? -6.762 -5.406 12.474 1.00 90.56 80 LEU A CA 1
ATOM 644 C C . LEU A 1 80 ? -6.197 -6.192 11.288 1.00 90.56 80 LEU A C 1
ATOM 646 O O . LEU A 1 80 ? -5.232 -6.957 11.427 1.00 90.56 80 LEU A O 1
ATOM 650 N N . ARG A 1 81 ? -6.785 -5.986 10.110 1.00 90.25 81 ARG A N 1
ATOM 651 C CA . ARG A 1 81 ? -6.294 -6.476 8.819 1.00 90.25 81 ARG A CA 1
ATOM 652 C C . ARG A 1 81 ? -6.129 -5.300 7.868 1.00 90.25 81 ARG A C 1
ATOM 654 O O . ARG A 1 81 ? -7.078 -4.561 7.669 1.00 90.25 81 ARG A O 1
ATOM 661 N N . PHE A 1 82 ? -4.956 -5.177 7.260 1.00 89.81 82 PHE A N 1
ATOM 662 C CA . PHE A 1 82 ? -4.714 -4.281 6.132 1.00 89.81 82 PHE A CA 1
ATOM 663 C C . PHE A 1 82 ? -4.695 -5.100 4.847 1.00 89.81 82 PHE A C 1
ATOM 665 O O . PHE A 1 82 ? -4.162 -6.212 4.817 1.00 89.81 82 PHE A O 1
ATOM 672 N N . SER A 1 83 ? -5.263 -4.548 3.788 1.00 88.81 83 SER A N 1
ATOM 673 C CA . SER A 1 83 ? -5.233 -5.124 2.452 1.00 88.81 83 SER A CA 1
ATOM 674 C C . SER A 1 83 ? -4.985 -4.029 1.425 1.00 88.81 83 SER A C 1
ATOM 676 O O . SER A 1 83 ? -5.447 -2.903 1.591 1.00 88.81 83 SER A O 1
ATOM 678 N N . ALA A 1 84 ? -4.239 -4.373 0.378 1.00 87.06 84 ALA A N 1
ATOM 679 C CA . ALA A 1 84 ? -4.021 -3.526 -0.785 1.00 87.06 84 ALA A CA 1
ATOM 680 C C . ALA A 1 84 ? -4.498 -4.275 -2.033 1.00 87.06 84 ALA A C 1
ATOM 682 O O . ALA A 1 84 ? -4.126 -5.430 -2.254 1.00 87.06 84 ALA A O 1
ATOM 683 N N . THR A 1 85 ? -5.325 -3.625 -2.839 1.00 84.44 85 THR A N 1
ATOM 684 C CA . THR A 1 85 ? -5.923 -4.168 -4.062 1.00 84.44 85 THR A CA 1
ATOM 685 C C . THR A 1 85 ? -5.737 -3.184 -5.212 1.00 84.44 85 THR A C 1
ATOM 687 O O . THR A 1 85 ? -5.262 -2.066 -5.016 1.00 84.44 85 THR A O 1
ATOM 690 N N . ASN A 1 86 ? -6.045 -3.618 -6.440 1.00 80.69 86 ASN A N 1
ATOM 691 C CA . ASN A 1 86 ? -5.973 -2.768 -7.635 1.00 80.69 86 ASN A CA 1
ATOM 692 C C . ASN A 1 86 ? -4.636 -2.019 -7.762 1.00 80.69 86 ASN A C 1
ATOM 694 O O . ASN A 1 86 ? -4.603 -0.821 -8.010 1.00 80.69 86 ASN A O 1
ATOM 698 N N . ILE A 1 87 ? -3.519 -2.720 -7.543 1.00 82.38 87 ILE A N 1
ATOM 699 C CA . ILE A 1 87 ? -2.186 -2.119 -7.629 1.00 82.38 87 ILE A CA 1
ATOM 700 C C . ILE A 1 87 ? -1.856 -1.907 -9.108 1.00 82.38 87 ILE A C 1
ATOM 702 O O . ILE A 1 87 ? -1.639 -2.886 -9.822 1.00 82.38 87 ILE A O 1
ATOM 706 N N . LEU A 1 88 ? -1.826 -0.653 -9.550 1.00 81.69 88 LEU A N 1
ATOM 707 C CA . LEU A 1 88 ? -1.594 -0.204 -10.921 1.00 81.69 88 LEU A CA 1
ATOM 708 C C . LEU A 1 88 ? -0.231 0.475 -11.066 1.00 81.69 88 LEU A C 1
ATOM 710 O O . LEU A 1 88 ? 0.214 1.183 -10.161 1.00 81.69 88 LEU A O 1
ATOM 714 N N . LEU A 1 89 ? 0.413 0.303 -12.223 1.00 78.06 89 LEU A N 1
ATOM 715 C CA . LEU A 1 89 ? 1.642 1.015 -12.589 1.00 78.06 89 LEU A CA 1
ATOM 716 C C . LEU A 1 89 ? 1.307 2.212 -13.491 1.00 78.06 89 LEU A C 1
ATOM 718 O O . LEU A 1 89 ? 0.771 2.024 -14.578 1.00 78.06 89 LEU A O 1
ATOM 722 N N . LYS A 1 90 ? 1.654 3.433 -13.063 1.00 70.94 90 LYS A N 1
ATOM 723 C CA . LYS A 1 90 ? 1.284 4.677 -13.770 1.00 70.94 90 LYS A CA 1
ATOM 724 C C . LYS A 1 90 ? 1.937 4.829 -15.145 1.00 70.94 90 LYS A C 1
ATOM 726 O O . LYS A 1 90 ? 1.393 5.491 -16.017 1.00 70.94 90 LYS A O 1
ATOM 731 N N . GLU A 1 91 ? 3.144 4.302 -15.309 1.00 64.75 91 GLU A N 1
ATOM 732 C CA . GLU A 1 91 ? 3.974 4.563 -16.496 1.00 64.75 91 GLU A CA 1
ATOM 733 C C . GLU A 1 91 ? 3.509 3.806 -17.744 1.00 64.75 91 GLU A C 1
ATOM 735 O O . GLU A 1 91 ? 4.087 3.959 -18.816 1.00 64.75 91 GLU A O 1
ATOM 740 N N . LEU A 1 92 ? 2.455 3.002 -17.621 1.00 59.66 92 LEU A N 1
ATOM 741 C CA . LEU A 1 92 ? 1.875 2.263 -18.726 1.00 59.66 92 LEU A CA 1
ATOM 742 C C . LEU A 1 92 ? 0.608 2.976 -19.207 1.00 59.66 92 LEU A C 1
ATOM 744 O O . LEU A 1 92 ? -0.200 3.432 -18.406 1.00 59.66 92 LEU A O 1
ATOM 748 N N . ASN A 1 93 ? 0.407 3.017 -20.527 1.00 52.00 93 ASN A N 1
ATOM 749 C CA . ASN A 1 93 ? -0.784 3.604 -21.163 1.00 52.00 93 ASN A CA 1
ATOM 750 C C . ASN A 1 93 ? -2.097 2.861 -20.832 1.00 52.00 93 ASN A C 1
ATOM 752 O O . ASN A 1 93 ? -3.159 3.256 -21.305 1.00 52.00 93 ASN A O 1
ATOM 756 N N . SER A 1 94 ? -2.035 1.774 -20.062 1.00 58.75 94 SER A N 1
ATOM 757 C CA . SER A 1 94 ? -3.193 1.008 -19.617 1.00 58.75 94 SER A CA 1
ATOM 758 C C . SER A 1 94 ? -3.035 0.577 -18.162 1.00 58.75 94 SER A C 1
ATOM 760 O O . SER A 1 94 ? -1.923 0.342 -17.689 1.00 58.75 94 SER A O 1
ATOM 762 N N . ASP A 1 95 ? -4.161 0.427 -17.468 1.00 60.12 95 ASP A N 1
ATOM 763 C CA . ASP A 1 95 ? -4.209 -0.017 -16.078 1.00 60.12 95 ASP A CA 1
ATOM 764 C C . ASP A 1 95 ? -3.762 -1.485 -15.969 1.00 60.12 95 ASP A C 1
ATOM 766 O O . ASP A 1 95 ? -4.498 -2.415 -16.303 1.00 60.12 95 ASP A O 1
ATOM 770 N N . TYR A 1 96 ? -2.529 -1.717 -15.511 1.00 62.19 96 TYR A N 1
ATOM 771 C CA . TYR A 1 96 ? -2.002 -3.068 -15.289 1.00 62.19 96 TYR A CA 1
ATOM 772 C C . TYR A 1 96 ? -2.033 -3.454 -13.814 1.00 62.19 96 TYR A C 1
ATOM 774 O O . TYR A 1 96 ? -1.314 -2.873 -13.006 1.00 62.19 96 TYR A O 1
ATOM 782 N N . ILE A 1 97 ? -2.787 -4.507 -13.482 1.00 60.75 97 ILE A N 1
ATOM 783 C CA . ILE A 1 97 ? -2.859 -5.053 -12.120 1.00 60.75 97 ILE A CA 1
ATOM 784 C C . ILE A 1 97 ? -1.589 -5.862 -11.807 1.00 60.75 97 ILE A C 1
ATOM 786 O O . ILE A 1 97 ? -1.403 -6.990 -12.271 1.00 60.75 97 ILE A O 1
ATOM 790 N N . VAL A 1 98 ? -0.717 -5.285 -10.983 1.00 64.88 98 VAL A N 1
ATOM 791 C CA . VAL A 1 98 ? 0.624 -5.785 -10.638 1.00 64.88 98 VAL A CA 1
ATOM 792 C C . VAL A 1 98 ? 0.581 -7.096 -9.838 1.00 64.88 98 VAL A C 1
ATOM 794 O O . VAL A 1 98 ? 1.470 -7.942 -9.985 1.00 64.88 98 VAL A O 1
ATOM 797 N N . SER A 1 99 ? -0.447 -7.291 -9.006 1.00 62.38 99 SER A N 1
ATOM 798 C CA . SER A 1 99 ? -0.523 -8.388 -8.027 1.00 62.38 99 SER A CA 1
ATOM 799 C C . SER A 1 99 ? -0.679 -9.787 -8.634 1.00 62.38 99 SER A C 1
ATOM 801 O O . SER A 1 99 ? -0.357 -10.768 -7.972 1.00 62.38 99 SER A O 1
ATOM 803 N N . THR A 1 100 ? -1.129 -9.908 -9.887 1.00 63.69 100 THR A N 1
ATOM 804 C CA . THR A 1 100 ? -1.492 -11.205 -10.493 1.00 63.69 100 THR A CA 1
ATOM 805 C C . THR A 1 100 ? -0.485 -11.730 -11.519 1.00 63.69 100 THR A C 1
ATOM 807 O O . THR A 1 100 ? -0.582 -12.877 -11.954 1.00 63.69 100 THR A O 1
ATOM 810 N N . LYS A 1 101 ? 0.492 -10.921 -11.948 1.00 66.00 101 LYS A N 1
ATOM 811 C CA . LYS A 1 101 ? 1.359 -11.255 -13.094 1.00 66.00 101 LYS A CA 1
ATOM 812 C C . LYS A 1 101 ? 2.718 -11.776 -12.653 1.00 66.00 101 LYS A C 1
ATOM 814 O O . LYS A 1 101 ? 3.428 -11.065 -11.962 1.00 66.00 101 LYS A O 1
ATOM 819 N N . ALA A 1 102 ? 3.153 -12.950 -13.108 1.00 67.00 102 ALA A N 1
ATOM 820 C CA . ALA A 1 102 ? 4.505 -13.453 -12.814 1.00 67.00 102 ALA A CA 1
ATOM 821 C C . ALA A 1 102 ? 5.616 -12.708 -13.589 1.00 67.00 102 ALA A C 1
ATOM 823 O O . ALA A 1 102 ? 6.685 -12.454 -13.042 1.00 67.00 102 ALA A O 1
ATOM 824 N N . LYS A 1 103 ? 5.349 -12.315 -14.841 1.00 71.38 103 LYS A N 1
ATOM 825 C CA . LYS A 1 103 ? 6.301 -11.645 -15.749 1.00 71.38 103 LYS A CA 1
ATOM 826 C C . LYS A 1 103 ? 6.064 -10.135 -15.816 1.00 71.38 103 LYS A C 1
ATOM 828 O O . LYS A 1 103 ? 5.002 -9.667 -15.397 1.00 71.38 103 LYS A O 1
ATOM 833 N N . ALA A 1 104 ? 7.052 -9.393 -16.317 1.00 72.19 104 ALA A N 1
ATOM 834 C CA . ALA A 1 104 ? 6.921 -7.959 -16.566 1.00 72.19 104 ALA A CA 1
ATOM 835 C C . ALA A 1 104 ? 5.835 -7.704 -17.633 1.00 72.19 104 ALA A C 1
ATOM 837 O O . ALA A 1 104 ? 5.796 -8.433 -18.627 1.00 72.19 104 ALA A O 1
ATOM 838 N N . PRO A 1 105 ? 4.944 -6.713 -17.451 1.00 69.69 105 PRO A N 1
ATOM 839 C CA . PRO A 1 105 ? 3.891 -6.400 -18.419 1.00 69.69 105 PRO A CA 1
ATOM 840 C C . PRO A 1 105 ? 4.367 -5.489 -19.565 1.00 69.69 105 PRO A C 1
ATOM 842 O O . PRO A 1 105 ? 3.557 -5.069 -20.383 1.00 69.69 105 PRO A O 1
ATOM 845 N N . PHE A 1 106 ? 5.661 -5.171 -19.618 1.00 68.44 106 PHE A N 1
ATOM 846 C CA . PHE A 1 106 ? 6.275 -4.307 -20.619 1.00 68.44 106 PHE A CA 1
ATOM 847 C C . PHE A 1 106 ? 7.616 -4.884 -21.067 1.00 68.44 106 PHE A C 1
ATOM 849 O O . PHE A 1 106 ? 8.287 -5.594 -20.315 1.00 68.44 106 PHE A O 1
ATOM 856 N N . GLU A 1 107 ? 8.017 -4.533 -22.283 1.00 64.94 107 GLU A N 1
ATOM 857 C CA . GLU A 1 107 ? 9.370 -4.733 -22.787 1.00 64.94 107 GLU A CA 1
ATOM 858 C C . GLU A 1 107 ? 9.992 -3.360 -23.040 1.00 64.94 107 GLU A C 1
ATOM 860 O O . GLU A 1 107 ? 9.328 -2.446 -23.532 1.00 64.94 107 GLU A O 1
ATOM 865 N N . VAL A 1 108 ? 11.259 -3.197 -22.663 1.00 70.69 108 VAL A N 1
ATOM 866 C CA . VAL A 1 108 ? 12.000 -1.956 -22.909 1.00 70.69 108 VAL A CA 1
ATOM 867 C C . VAL A 1 108 ? 12.804 -2.153 -24.182 1.00 70.69 108 VAL A C 1
ATOM 869 O O . VAL A 1 108 ? 13.588 -3.100 -24.288 1.00 70.69 108 VAL A O 1
ATOM 872 N N . TRP A 1 109 ? 12.599 -1.274 -25.161 1.00 68.94 109 TRP A N 1
ATOM 873 C CA . TRP A 1 109 ? 13.294 -1.384 -26.437 1.00 68.94 109 TRP A CA 1
ATOM 874 C C . TRP A 1 109 ? 14.812 -1.343 -26.216 1.00 68.94 109 TRP A C 1
ATOM 876 O O . TRP A 1 109 ? 15.307 -0.537 -25.431 1.00 68.94 109 TRP A O 1
ATOM 886 N N . LEU A 1 110 ? 15.544 -2.239 -26.889 1.00 75.25 110 LEU A N 1
ATOM 887 C CA . LEU A 1 110 ? 17.002 -2.404 -26.774 1.00 75.25 110 LEU A CA 1
ATOM 888 C C . LEU A 1 110 ? 17.506 -2.941 -25.415 1.00 75.25 110 LEU A C 1
ATOM 890 O O . LEU A 1 110 ? 18.716 -2.971 -25.183 1.00 75.25 110 LEU A O 1
ATOM 894 N N . GLN A 1 111 ? 16.623 -3.421 -24.531 1.00 78.19 111 GLN A N 1
ATOM 895 C CA . GLN A 1 111 ? 16.999 -4.072 -23.273 1.00 78.19 111 GLN A CA 1
ATOM 896 C C . GLN A 1 111 ? 16.766 -5.595 -23.338 1.00 78.19 111 GLN A C 1
ATOM 898 O O . GLN A 1 111 ? 15.705 -6.035 -23.780 1.00 78.19 111 GLN A O 1
ATOM 903 N N . PRO A 1 112 ? 17.710 -6.436 -22.861 1.00 80.75 112 PRO A N 1
ATOM 904 C CA . PRO A 1 112 ? 17.471 -7.871 -22.754 1.00 80.75 112 PRO A CA 1
ATOM 905 C C . PRO A 1 112 ? 16.303 -8.173 -21.812 1.00 80.75 112 PRO A C 1
ATOM 907 O O . PRO A 1 112 ? 16.239 -7.635 -20.703 1.00 80.75 112 PRO A O 1
ATOM 910 N N . LYS A 1 113 ? 15.442 -9.114 -22.205 1.00 81.31 113 LYS A N 1
ATOM 911 C CA . LYS A 1 113 ? 14.280 -9.550 -21.416 1.00 81.31 113 LYS A CA 1
ATOM 912 C C . LYS A 1 113 ? 14.623 -9.930 -19.973 1.00 81.31 113 LYS A C 1
ATOM 914 O O . LYS A 1 113 ? 13.903 -9.556 -19.055 1.00 81.31 113 LYS A O 1
ATOM 919 N N . SER A 1 114 ? 15.751 -10.611 -19.763 1.00 82.19 114 SER A N 1
ATOM 920 C CA . SER A 1 114 ? 16.237 -10.997 -18.431 1.00 82.19 114 SER A CA 1
ATOM 921 C C . SER A 1 114 ? 16.447 -9.802 -17.499 1.00 82.19 114 SER A C 1
ATOM 923 O O . SER A 1 114 ? 16.214 -9.902 -16.296 1.00 82.19 114 SER A O 1
ATOM 925 N N . LYS A 1 115 ? 16.854 -8.653 -18.047 1.00 80.25 115 LYS A N 1
ATOM 926 C CA . LYS A 1 115 ? 17.044 -7.423 -17.282 1.00 80.25 115 LYS A CA 1
ATOM 927 C C . LYS A 1 115 ? 15.700 -6.783 -16.942 1.00 80.25 115 LYS A C 1
ATOM 929 O O . LYS A 1 115 ? 15.483 -6.415 -15.799 1.00 80.25 115 LYS A O 1
ATOM 934 N N . THR A 1 116 ? 14.771 -6.728 -17.895 1.00 80.44 116 THR A N 1
ATOM 935 C CA . THR A 1 116 ? 13.406 -6.230 -17.651 1.00 80.44 116 THR A CA 1
ATOM 936 C C . THR A 1 116 ? 12.653 -7.078 -16.615 1.00 80.44 116 THR A C 1
ATOM 938 O O . THR A 1 116 ? 11.954 -6.543 -15.758 1.00 80.44 116 THR A O 1
ATOM 941 N N . GLU A 1 117 ? 12.830 -8.402 -16.629 1.00 82.75 117 GLU A N 1
ATOM 942 C CA . GLU A 1 117 ? 12.261 -9.299 -15.614 1.00 82.75 117 GLU A CA 1
ATOM 943 C C . GLU A 1 117 ? 12.905 -9.114 -14.228 1.00 82.75 117 GLU A C 1
ATOM 945 O O . GLU A 1 117 ? 12.201 -9.159 -13.215 1.00 82.75 117 GLU A O 1
ATOM 950 N N . LEU A 1 118 ? 14.220 -8.864 -14.166 1.00 83.06 118 LEU A N 1
ATOM 951 C CA . LEU A 1 118 ? 14.917 -8.532 -12.919 1.00 83.06 118 LEU A CA 1
ATOM 952 C C . LEU 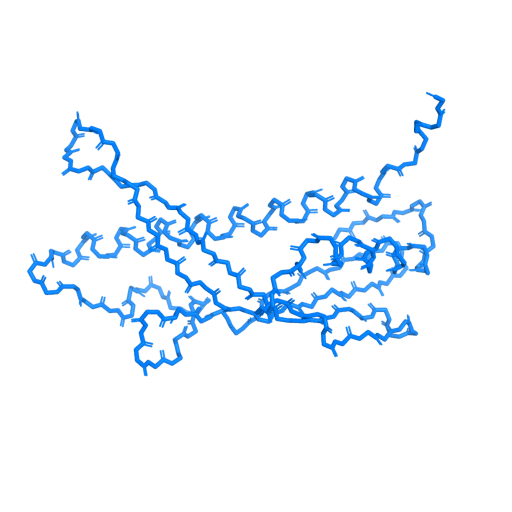A 1 118 ? 14.406 -7.214 -12.324 1.00 83.06 118 LEU A C 1
ATOM 954 O O . LEU A 1 118 ? 14.059 -7.176 -11.143 1.00 83.06 118 LEU A O 1
ATOM 958 N N . ASP A 1 119 ? 14.320 -6.165 -13.142 1.00 80.31 119 ASP A N 1
ATOM 959 C CA . ASP A 1 119 ? 13.822 -4.845 -12.745 1.00 80.31 119 ASP A CA 1
ATOM 960 C C . ASP A 1 119 ? 12.401 -4.962 -12.167 1.00 80.31 119 ASP A C 1
ATOM 962 O O . ASP A 1 119 ? 12.100 -4.452 -11.085 1.00 80.31 119 ASP A O 1
ATOM 966 N N . TRP A 1 120 ? 11.542 -5.744 -12.828 1.00 80.06 120 TRP A N 1
ATOM 967 C CA . TRP A 1 120 ? 10.186 -6.032 -12.367 1.00 80.06 120 TRP A CA 1
ATOM 968 C C . TRP A 1 120 ? 10.136 -6.766 -11.025 1.00 80.06 120 TRP A C 1
ATOM 970 O O . TRP A 1 120 ? 9.366 -6.391 -10.134 1.00 80.06 120 TRP A O 1
ATOM 980 N N . LYS A 1 121 ? 10.959 -7.807 -10.857 1.00 84.38 121 LYS A N 1
ATOM 981 C CA . LYS A 1 121 ? 11.042 -8.567 -9.604 1.00 84.38 121 LYS A CA 1
ATOM 982 C C . LYS A 1 121 ? 11.454 -7.665 -8.440 1.00 84.38 121 LYS A C 1
ATOM 984 O O . LYS A 1 121 ? 10.792 -7.677 -7.403 1.00 84.38 121 LYS A O 1
ATOM 989 N N . LEU A 1 122 ? 12.512 -6.875 -8.621 1.00 84.44 122 LEU A N 1
ATOM 990 C CA . LEU A 1 122 ? 13.021 -5.964 -7.592 1.00 84.44 122 LEU A CA 1
ATOM 991 C C . LEU A 1 122 ? 11.987 -4.893 -7.241 1.00 84.44 122 LEU A C 1
ATOM 993 O O . LEU A 1 122 ? 11.740 -4.631 -6.066 1.00 84.44 122 LEU A O 1
ATOM 997 N N . SER A 1 123 ? 11.322 -4.334 -8.247 1.00 82.25 123 SER A N 1
ATOM 998 C CA . SER A 1 123 ? 10.264 -3.347 -8.055 1.00 82.25 123 SER A CA 1
ATOM 999 C C . SER A 1 123 ? 9.117 -3.869 -7.177 1.00 82.25 123 SER A C 1
ATOM 1001 O O . SER A 1 123 ? 8.632 -3.161 -6.292 1.00 82.25 123 SER A O 1
ATOM 1003 N N . LYS A 1 124 ? 8.695 -5.124 -7.377 1.00 82.50 124 LYS A N 1
ATOM 1004 C CA . LYS A 1 124 ? 7.677 -5.765 -6.529 1.00 82.50 124 LYS A CA 1
ATOM 1005 C C . LYS A 1 124 ? 8.155 -6.006 -5.110 1.00 82.50 124 LYS A C 1
ATOM 1007 O O . LYS A 1 124 ? 7.410 -5.763 -4.167 1.00 82.50 124 LYS A O 1
ATOM 1012 N N . GLU A 1 125 ? 9.381 -6.491 -4.957 1.00 86.69 125 GLU A N 1
ATOM 1013 C CA . GLU A 1 125 ? 9.958 -6.767 -3.644 1.00 86.69 125 GLU A CA 1
ATOM 1014 C C . GLU A 1 125 ? 10.028 -5.494 -2.792 1.00 86.69 125 GLU A C 1
ATOM 1016 O O . GLU A 1 125 ? 9.638 -5.500 -1.626 1.00 86.69 125 GLU A O 1
ATOM 1021 N N . TYR A 1 126 ? 10.470 -4.381 -3.380 1.00 86.44 126 TYR A N 1
ATOM 1022 C CA . TYR A 1 126 ? 10.518 -3.092 -2.692 1.00 86.44 126 TYR A CA 1
ATOM 1023 C C . TYR A 1 126 ? 9.128 -2.548 -2.355 1.00 86.44 126 TYR A C 1
ATOM 1025 O O . TYR A 1 126 ? 8.950 -1.977 -1.280 1.00 86.44 126 TYR A O 1
ATOM 1033 N N . PHE A 1 127 ? 8.138 -2.759 -3.225 1.00 84.94 127 PHE A N 1
ATOM 1034 C CA . PHE A 1 127 ? 6.750 -2.414 -2.924 1.00 84.94 127 PHE A CA 1
ATOM 1035 C C . PHE A 1 127 ? 6.211 -3.200 -1.719 1.00 84.94 127 PHE A C 1
ATOM 1037 O O . PHE A 1 127 ? 5.675 -2.596 -0.793 1.00 84.94 127 PHE A O 1
ATOM 1044 N N . ILE A 1 128 ? 6.418 -4.521 -1.683 1.00 86.06 128 ILE A N 1
ATOM 1045 C CA . ILE A 1 128 ? 6.001 -5.373 -0.555 1.00 86.06 128 ILE A CA 1
ATOM 1046 C C . ILE A 1 128 ? 6.680 -4.918 0.741 1.00 86.06 128 ILE A C 1
ATOM 1048 O O . ILE A 1 128 ? 5.995 -4.659 1.726 1.00 86.06 128 ILE A O 1
ATOM 1052 N N . LYS A 1 129 ? 8.002 -4.696 0.715 1.00 89.25 129 LYS A N 1
ATOM 1053 C CA . LYS A 1 129 ? 8.743 -4.167 1.873 1.00 89.25 129 LYS A CA 1
ATOM 1054 C C . LYS A 1 129 ? 8.179 -2.839 2.374 1.00 89.25 129 LYS A C 1
ATOM 1056 O O . LYS A 1 129 ? 8.234 -2.560 3.568 1.00 89.25 129 LYS A O 1
ATOM 1061 N N . ASN A 1 130 ? 7.668 -1.994 1.481 1.00 87.12 130 ASN A N 1
ATOM 1062 C CA . ASN A 1 130 ? 7.031 -0.746 1.877 1.00 87.12 130 ASN A CA 1
ATOM 1063 C C . ASN A 1 130 ? 5.681 -0.971 2.571 1.00 87.12 130 ASN A C 1
ATOM 1065 O O . ASN A 1 130 ? 5.413 -0.323 3.578 1.00 87.12 130 ASN A O 1
ATOM 1069 N N . LEU A 1 131 ? 4.856 -1.900 2.080 1.00 87.06 131 LEU A N 1
ATOM 1070 C CA . LEU A 1 131 ? 3.607 -2.272 2.754 1.00 87.06 131 LEU A CA 1
ATOM 1071 C C . LEU A 1 131 ? 3.871 -2.837 4.155 1.00 87.06 131 LEU A C 1
ATOM 1073 O O . LEU A 1 131 ? 3.194 -2.453 5.107 1.00 87.06 131 LEU A O 1
ATOM 1077 N N . ASP A 1 132 ? 4.902 -3.670 4.302 1.00 89.44 132 ASP A N 1
ATOM 1078 C CA . ASP A 1 132 ? 5.313 -4.200 5.605 1.00 89.44 132 ASP A CA 1
ATOM 1079 C C . ASP A 1 132 ? 5.757 -3.081 6.559 1.00 89.44 132 ASP A C 1
ATOM 1081 O O . ASP A 1 132 ? 5.413 -3.095 7.740 1.00 89.44 132 ASP A O 1
ATOM 1085 N N . ARG A 1 133 ? 6.470 -2.065 6.052 1.00 89.44 133 ARG A N 1
ATOM 1086 C CA . ARG A 1 133 ? 6.853 -0.879 6.839 1.00 89.44 133 ARG A CA 1
ATOM 1087 C C . ARG A 1 133 ? 5.651 -0.056 7.288 1.00 89.44 133 ARG A C 1
ATOM 1089 O O . ARG A 1 133 ? 5.639 0.398 8.428 1.00 89.44 133 ARG A O 1
ATOM 1096 N N . LEU A 1 134 ? 4.651 0.132 6.425 1.00 88.19 134 LEU A N 1
ATOM 1097 C CA . LEU A 1 134 ? 3.406 0.807 6.805 1.00 88.19 134 LEU A CA 1
ATOM 1098 C C . LEU A 1 134 ? 2.698 0.041 7.925 1.00 88.19 134 LEU A C 1
ATOM 1100 O O . LEU A 1 134 ? 2.277 0.639 8.910 1.00 88.19 134 LEU A O 1
ATOM 1104 N N . MET A 1 135 ? 2.636 -1.286 7.811 1.00 88.31 135 MET A N 1
ATOM 1105 C CA . MET A 1 135 ? 2.049 -2.139 8.841 1.00 88.31 135 MET A CA 1
ATOM 1106 C C . MET A 1 135 ? 2.806 -2.099 10.165 1.00 88.31 135 MET A C 1
ATOM 1108 O O . MET A 1 135 ? 2.171 -2.050 11.215 1.00 88.31 135 MET A O 1
ATOM 1112 N N . ALA A 1 136 ? 4.138 -2.096 10.125 1.00 89.00 136 ALA A N 1
ATOM 1113 C CA . ALA A 1 136 ? 4.961 -1.945 11.318 1.00 89.00 136 ALA A CA 1
ATOM 1114 C C . ALA A 1 136 ? 4.736 -0.577 11.982 1.00 89.00 136 ALA A C 1
ATOM 1116 O O . ALA A 1 136 ? 4.458 -0.525 13.172 1.00 89.00 136 ALA A O 1
ATOM 1117 N N . SER A 1 137 ? 4.734 0.512 11.207 1.00 89.62 137 SER A N 1
ATOM 1118 C CA . SER A 1 137 ? 4.456 1.856 11.729 1.00 89.62 137 SER A CA 1
ATOM 1119 C C . SER A 1 137 ? 3.070 1.963 12.371 1.00 89.62 137 SER A C 1
ATOM 1121 O O . SER A 1 137 ? 2.938 2.563 13.434 1.00 89.62 137 SER A O 1
ATOM 1123 N N . LEU A 1 138 ? 2.039 1.373 11.759 1.00 89.38 138 LEU A N 1
ATOM 1124 C CA . LEU A 1 138 ? 0.703 1.330 12.351 1.00 89.38 138 LEU A CA 1
ATOM 1125 C C . LEU A 1 138 ? 0.688 0.511 13.648 1.00 89.38 138 LEU A C 1
ATOM 1127 O O . LEU A 1 138 ? 0.025 0.887 14.611 1.00 89.38 138 LEU A O 1
ATOM 1131 N N . ASN A 1 139 ? 1.406 -0.614 13.681 1.00 88.88 139 ASN A N 1
ATOM 1132 C CA . ASN A 1 139 ? 1.542 -1.414 14.892 1.00 88.88 139 ASN A CA 1
ATOM 1133 C C . ASN A 1 139 ? 2.185 -0.610 16.027 1.00 88.88 139 ASN A C 1
ATOM 1135 O O . ASN A 1 139 ? 1.690 -0.656 17.149 1.00 88.88 139 ASN A O 1
ATOM 1139 N N . ASP A 1 140 ? 3.240 0.145 15.730 1.00 89.31 140 ASP A N 1
ATOM 1140 C CA . ASP A 1 140 ? 3.938 0.971 16.714 1.00 89.31 140 ASP A CA 1
ATOM 1141 C C . ASP A 1 140 ? 2.999 2.039 17.304 1.00 89.31 140 ASP A C 1
ATOM 1143 O O . ASP A 1 140 ? 2.877 2.133 18.526 1.00 89.31 140 ASP A O 1
ATOM 1147 N N . ASP A 1 141 ? 2.232 2.749 16.467 1.00 86.19 141 ASP A N 1
ATOM 1148 C CA . ASP A 1 141 ? 1.228 3.737 16.907 1.00 86.19 141 ASP A CA 1
ATOM 1149 C C . ASP A 1 141 ? 0.103 3.116 17.762 1.00 86.19 141 ASP A C 1
ATOM 1151 O O . ASP A 1 141 ? -0.485 3.777 18.624 1.00 86.19 141 ASP A O 1
ATOM 1155 N N . LEU A 1 142 ? -0.221 1.839 17.539 1.00 86.19 142 LEU A N 1
ATOM 1156 C CA . LEU A 1 142 ? -1.254 1.126 18.294 1.00 86.19 142 LEU A CA 1
ATOM 1157 C C . LEU A 1 142 ? -0.736 0.553 19.619 1.00 86.19 142 LEU A C 1
ATOM 1159 O O . LEU A 1 142 ? -1.469 0.575 20.612 1.00 86.19 142 LEU A O 1
ATOM 1163 N N . VAL A 1 143 ? 0.503 0.052 19.641 1.00 81.12 143 VAL A N 1
ATOM 1164 C CA . VAL A 1 143 ? 1.148 -0.566 20.812 1.00 81.12 143 VAL A CA 1
ATOM 1165 C C . VAL A 1 143 ? 1.716 0.481 21.769 1.00 81.12 143 VAL A C 1
ATOM 1167 O O . VAL A 1 143 ? 1.802 0.209 22.968 1.00 81.12 143 VAL A O 1
ATOM 1170 N N . LEU A 1 144 ? 2.032 1.691 21.295 1.00 65.56 144 LEU A N 1
ATOM 1171 C CA . LEU A 1 144 ? 2.406 2.816 22.150 1.00 65.56 144 LEU A CA 1
ATOM 1172 C C . LEU A 1 144 ? 1.249 3.189 23.103 1.00 65.56 144 LEU A C 1
ATOM 1174 O O . LEU A 1 144 ? 0.366 3.998 22.813 1.00 65.56 144 LEU A O 1
ATOM 1178 N N . LYS A 1 145 ? 1.275 2.583 24.294 1.00 52.75 145 LYS A N 1
ATOM 1179 C CA . LYS A 1 145 ? 0.673 3.070 25.539 1.00 52.75 145 LYS A CA 1
ATOM 1180 C C . LYS A 1 145 ? 1.801 3.237 26.564 1.00 52.75 145 LYS A C 1
ATOM 1182 O O . LYS A 1 145 ? 2.461 2.261 26.904 1.00 52.75 145 LYS A O 1
ATOM 1187 N N . LYS A 1 146 ? 1.913 4.460 27.101 1.00 43.97 146 LYS A N 1
ATOM 1188 C CA . LYS A 1 146 ? 2.755 4.916 28.227 1.00 43.97 146 LYS A CA 1
ATOM 1189 C C . LYS A 1 146 ? 4.243 5.167 27.946 1.00 43.97 146 LYS A C 1
ATOM 1191 O O . LYS A 1 146 ? 5.110 4.478 28.470 1.00 43.97 146 LYS A O 1
ATOM 1196 N N . THR A 1 147 ? 4.516 6.287 27.297 1.00 38.28 147 THR A N 1
ATOM 1197 C CA . THR A 1 147 ? 5.589 7.176 27.771 1.00 38.28 147 THR A CA 1
ATOM 1198 C C . THR A 1 147 ? 5.004 8.581 27.866 1.00 38.28 147 THR A C 1
ATOM 1200 O O . THR A 1 147 ? 5.382 9.488 27.139 1.00 38.28 147 THR A O 1
ATOM 1203 N N . ASP A 1 148 ? 3.998 8.730 28.729 1.00 42.38 148 ASP A N 1
ATOM 1204 C CA . ASP A 1 148 ? 3.788 10.024 29.374 1.00 42.38 148 ASP A CA 1
ATOM 1205 C C . ASP A 1 148 ? 4.894 10.125 30.417 1.00 42.38 148 ASP A C 1
ATOM 1207 O O . ASP A 1 148 ? 4.925 9.258 31.288 1.00 42.38 148 ASP A O 1
ATOM 1211 N N . TRP A 1 149 ? 5.843 11.038 30.212 1.00 37.75 149 TRP A N 1
ATOM 1212 C CA . TRP A 1 149 ? 6.397 12.044 31.136 1.00 37.75 149 TRP A CA 1
ATOM 1213 C C . TRP A 1 149 ? 7.386 12.892 30.329 1.00 37.75 149 TRP A C 1
ATOM 1215 O O . TRP A 1 149 ? 8.363 12.317 29.797 1.00 37.75 149 TRP A O 1
#

pLDDT: mean 80.45, std 11.84, range [37.75, 94.62]

Radius of gyration: 18.41 Å; Cα contacts (8 Å, |Δi|>4): 214; chains: 1; bounding box: 50×28×58 Å

Foldseek 3Di:
DFLQPDFLQLLLVLVVVLQCVVQVDPQWDFPDRDSVQSKTKTKHKDWFWFWDAPDPPDDTDIDIWIWIWIKMWGTDGRDIDIDTFQIATPVDPDGDGLPPDQAQPDDDPPDDRVVSRVVSVRRVVRVVVVVVVSVVVSVCSSPDDDPDD